Protein AF-A0AA39XHB7-F1 (afdb_monomer_lite)

Foldseek 3Di:
DDDDDDDDDPDPVLVVQLVVCCVVCVVLCVLPVLVSLVSNLVSLVVVLVVVVVVLVVLLLLLCLLVVVDDPVSRDDDDPVSSVQCVDPVSVLVSLVVSLVVLVVNLVSLVVSLVSLVVSLVVLVVVQVVCVVVVHDGRDPVSSVVSNVSSVVVNVVSVVVNVVSVVSNVVSVVVSVVD

Radius of gyration: 21.51 Å; chains: 1; bounding box: 53×25×60 Å

Organism: NCBI:txid314043

Sequence (178 aa):
MSSMFFVSARDKTTAEFLHRRIISGSGLLKQSPLYLLAFVLDERLDRYWAWLDGLRRQISEIETVTGMVPDGWRMHVRPEDIRRLKKPVARLKQLHGSQIQLSHLVIVLKFLLRLGTFCVEATTAVEELRGGLGLPKTKKSHEKMLFEHTEFFISRLESAQDKAQEVIERHQIQVNVV

Structure (mmCIF, N/CA/C/O backbone):
data_AF-A0AA39XHB7-F1
#
_entry.id   AF-A0AA39XHB7-F1
#
loop_
_atom_site.group_PDB
_atom_site.id
_atom_site.type_symbol
_atom_site.label_atom_id
_atom_site.label_alt_id
_atom_site.label_comp_id
_atom_site.label_asym_id
_atom_site.label_entity_id
_atom_site.label_seq_id
_atom_site.pdbx_PDB_ins_code
_atom_site.Cartn_x
_atom_site.Cartn_y
_atom_site.Cartn_z
_atom_site.occupancy
_atom_site.B_iso_or_equiv
_atom_site.auth_seq_id
_atom_site.auth_comp_id
_atom_site.auth_asym_id
_atom_site.auth_atom_id
_atom_site.pdbx_PDB_model_num
ATOM 1 N N . MET A 1 1 ? -28.550 -6.457 19.414 1.00 48.81 1 MET A N 1
ATOM 2 C CA . MET A 1 1 ? -28.653 -5.269 18.540 1.00 48.81 1 MET A CA 1
ATOM 3 C C . MET A 1 1 ? -28.175 -5.648 17.151 1.00 48.81 1 MET A C 1
ATOM 5 O O . MET A 1 1 ? -27.087 -6.202 17.038 1.00 48.81 1 MET A O 1
ATOM 9 N N . SER A 1 2 ? -28.991 -5.411 16.125 1.00 53.25 2 SER A N 1
ATOM 10 C CA . SER A 1 2 ? -28.585 -5.577 14.726 1.00 53.25 2 SER A CA 1
ATOM 11 C C . SER A 1 2 ? -27.989 -4.260 14.241 1.00 53.25 2 SER A C 1
ATOM 13 O O . SER A 1 2 ? -28.697 -3.261 14.175 1.00 53.25 2 SER A O 1
ATOM 15 N N . SER A 1 3 ? -26.690 -4.247 13.952 1.00 60.75 3 SER A N 1
ATOM 16 C CA . SER A 1 3 ? -26.011 -3.085 13.373 1.00 60.75 3 SER A CA 1
ATOM 17 C C . SER A 1 3 ? -26.184 -3.108 11.855 1.00 60.75 3 SER A C 1
ATOM 19 O O . SER A 1 3 ? -25.886 -4.119 11.220 1.00 60.75 3 SER A O 1
ATOM 21 N N . MET A 1 4 ? -26.670 -2.009 11.280 1.00 66.69 4 MET A N 1
ATOM 22 C CA . MET A 1 4 ? -26.797 -1.827 9.834 1.00 66.69 4 MET A CA 1
ATOM 23 C C . MET A 1 4 ? -25.651 -0.936 9.348 1.00 66.69 4 MET A C 1
ATOM 25 O O . MET A 1 4 ? -25.469 0.166 9.861 1.00 66.69 4 MET A O 1
ATOM 29 N N . PHE A 1 5 ? -24.874 -1.420 8.378 1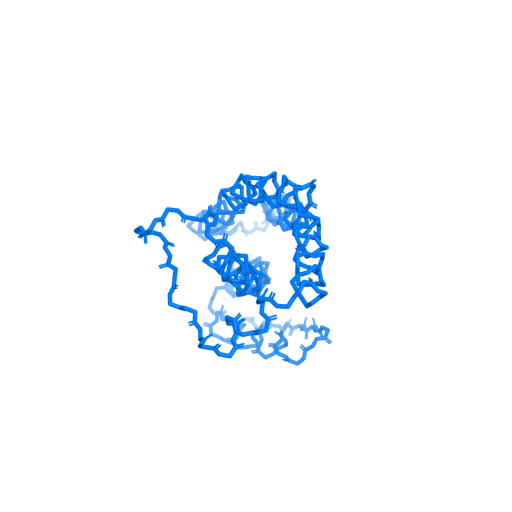.00 68.62 5 PHE A N 1
ATOM 30 C CA . PHE A 1 5 ? -23.760 -0.685 7.782 1.00 68.62 5 PHE A CA 1
ATOM 31 C C . PHE A 1 5 ? -24.083 -0.375 6.322 1.00 68.62 5 PHE A C 1
ATOM 33 O O . PHE A 1 5 ? -24.388 -1.285 5.551 1.00 68.62 5 PHE A O 1
ATOM 40 N N . PHE A 1 6 ? -23.983 0.896 5.939 1.00 75.12 6 PHE A N 1
ATOM 41 C CA . PHE A 1 6 ? -24.057 1.321 4.544 1.00 75.12 6 PHE A CA 1
ATOM 42 C C . PHE A 1 6 ? -22.644 1.578 4.042 1.00 75.12 6 PHE A C 1
ATOM 44 O O . PHE A 1 6 ? -21.932 2.416 4.592 1.00 75.12 6 PHE A O 1
ATOM 51 N N . VAL A 1 7 ? -22.234 0.852 3.004 1.00 77.06 7 VAL A N 1
ATOM 52 C CA . VAL A 1 7 ? -20.918 1.019 2.386 1.00 77.06 7 VAL A CA 1
ATOM 53 C C . VAL A 1 7 ? -21.097 1.349 0.920 1.00 77.06 7 VAL A C 1
ATOM 55 O O . VAL A 1 7 ? -21.788 0.645 0.190 1.00 77.06 7 VAL A O 1
ATOM 58 N N . SER A 1 8 ? -20.456 2.437 0.508 1.00 80.38 8 SER A N 1
ATOM 59 C CA . SER A 1 8 ? -20.376 2.868 -0.879 1.00 80.38 8 SER A CA 1
ATOM 60 C C . SER A 1 8 ? -18.921 2.846 -1.323 1.00 80.38 8 SER A C 1
ATOM 62 O O . SER A 1 8 ? -18.014 3.161 -0.550 1.00 80.38 8 SER A O 1
ATOM 64 N N . ALA A 1 9 ? -18.701 2.464 -2.574 1.00 84.44 9 ALA A N 1
ATOM 65 C CA . ALA A 1 9 ? -17.388 2.427 -3.185 1.00 84.44 9 ALA A CA 1
ATOM 66 C C . ALA A 1 9 ? -17.463 2.942 -4.622 1.00 84.44 9 ALA A C 1
ATOM 68 O O . ALA A 1 9 ? -18.480 2.807 -5.298 1.00 84.44 9 ALA A O 1
ATOM 69 N N . ARG A 1 10 ? -16.352 3.517 -5.092 1.00 85.75 10 ARG A N 1
ATOM 70 C CA . ARG A 1 10 ? -16.247 4.092 -6.439 1.00 85.75 10 ARG A CA 1
ATOM 71 C C . ARG A 1 10 ? -16.322 3.037 -7.546 1.00 85.75 10 ARG A C 1
ATOM 73 O O . ARG A 1 10 ? -16.762 3.349 -8.646 1.00 85.75 10 ARG A O 1
ATOM 80 N N . ASP A 1 11 ? -15.872 1.817 -7.269 1.00 90.25 11 ASP A N 1
ATOM 81 C CA . ASP A 1 11 ? -15.866 0.716 -8.227 1.00 90.25 11 ASP A CA 1
ATOM 82 C C . ASP A 1 11 ? -16.398 -0.583 -7.616 1.00 90.25 11 ASP A C 1
ATOM 84 O O . ASP A 1 11 ? -16.335 -0.808 -6.403 1.00 90.25 11 ASP A O 1
ATOM 88 N N . LYS A 1 12 ? -16.920 -1.444 -8.495 1.00 89.62 12 LYS A N 1
ATOM 89 C CA . LYS A 1 12 ? -17.553 -2.717 -8.137 1.00 89.62 12 LYS A CA 1
ATOM 90 C C . LYS A 1 12 ? -16.596 -3.657 -7.401 1.00 89.62 12 LYS A C 1
ATOM 92 O O . LYS A 1 12 ? -17.005 -4.284 -6.432 1.00 89.62 12 LYS A O 1
ATOM 97 N N . THR A 1 13 ? -15.326 -3.715 -7.802 1.00 89.75 13 THR A N 1
ATOM 98 C CA . THR A 1 13 ? -14.325 -4.583 -7.162 1.00 89.75 13 THR A CA 1
ATOM 99 C C . THR A 1 13 ? -14.103 -4.199 -5.700 1.00 89.75 13 THR A C 1
ATOM 101 O O . THR A 1 13 ? -14.116 -5.067 -4.829 1.00 89.75 13 THR A O 1
ATOM 104 N N . THR A 1 14 ? -13.962 -2.900 -5.419 1.00 88.88 14 THR A N 1
ATOM 105 C CA . THR A 1 14 ? -13.840 -2.382 -4.046 1.00 88.88 14 THR A CA 1
ATOM 106 C C . THR A 1 14 ? -15.109 -2.694 -3.245 1.00 88.88 14 THR A C 1
ATOM 108 O O . THR A 1 14 ? -15.027 -3.175 -2.115 1.00 88.88 14 THR A O 1
ATOM 111 N N . ALA A 1 15 ? -16.292 -2.472 -3.835 1.00 89.50 15 ALA A N 1
ATOM 112 C CA . ALA A 1 15 ? -17.569 -2.762 -3.180 1.00 89.50 15 ALA A CA 1
ATOM 113 C C . ALA A 1 15 ? -17.679 -4.246 -2.787 1.00 89.50 15 ALA A C 1
ATOM 115 O O . ALA A 1 15 ? -18.027 -4.567 -1.654 1.00 89.50 15 ALA A O 1
ATOM 116 N N . GLU A 1 16 ? -17.330 -5.155 -3.699 1.00 90.94 16 GLU A N 1
ATOM 117 C CA . GLU A 1 16 ? -17.357 -6.603 -3.473 1.00 90.94 16 GLU A CA 1
ATOM 118 C C . GLU A 1 16 ? -16.318 -7.064 -2.445 1.00 90.94 16 GLU A C 1
ATOM 120 O O . GLU A 1 16 ? -16.586 -7.983 -1.665 1.00 90.94 16 GLU A O 1
ATOM 125 N N . PHE A 1 17 ? -15.130 -6.454 -2.428 1.00 90.44 17 PHE A N 1
ATOM 126 C CA . PHE A 1 17 ? -14.120 -6.721 -1.405 1.00 90.44 17 PHE A CA 1
ATOM 127 C C . PHE A 1 17 ? -14.636 -6.331 -0.019 1.00 90.44 17 PHE A C 1
ATOM 129 O O . PHE A 1 17 ? -14.672 -7.171 0.883 1.00 90.44 17 PHE A O 1
ATOM 136 N N . LEU A 1 18 ? -15.096 -5.085 0.133 1.00 90.81 18 LEU A N 1
ATOM 137 C CA . LEU A 1 18 ? -15.584 -4.568 1.409 1.00 90.81 18 LEU A CA 1
ATOM 138 C C . LEU A 1 18 ? -16.817 -5.336 1.880 1.00 90.81 18 LEU A C 1
ATOM 140 O O . LEU A 1 18 ? -16.881 -5.720 3.042 1.00 90.81 18 LEU A O 1
ATOM 144 N N . HIS A 1 19 ? -17.752 -5.649 0.981 1.00 90.56 19 HIS A N 1
ATOM 145 C CA . HIS A 1 19 ? -18.932 -6.446 1.306 1.00 90.56 19 HIS A CA 1
ATOM 146 C C . HIS A 1 19 ? -18.555 -7.829 1.857 1.00 90.56 19 HIS A C 1
ATOM 148 O O . HIS A 1 19 ? -19.028 -8.226 2.924 1.00 90.56 19 HIS A O 1
ATOM 154 N N . ARG A 1 20 ? -17.639 -8.547 1.189 1.00 91.56 20 ARG A N 1
ATOM 155 C CA . ARG A 1 20 ? -17.135 -9.840 1.683 1.00 91.56 20 ARG A CA 1
ATOM 156 C C . ARG A 1 20 ? -16.433 -9.697 3.031 1.00 91.56 20 ARG A C 1
ATOM 158 O O . ARG A 1 20 ? -16.681 -10.499 3.934 1.00 91.56 20 ARG A O 1
ATOM 165 N N . ARG A 1 21 ? -15.598 -8.666 3.201 1.00 90.44 21 ARG A N 1
ATOM 166 C CA . ARG A 1 21 ? -14.907 -8.408 4.470 1.00 90.44 21 ARG A CA 1
ATOM 167 C C . ARG A 1 21 ? -15.864 -8.092 5.608 1.00 90.44 21 ARG A C 1
ATOM 169 O O . ARG A 1 21 ? -15.716 -8.682 6.668 1.00 90.44 21 ARG A O 1
ATOM 176 N N . ILE A 1 22 ? -16.896 -7.292 5.374 1.00 90.44 22 ILE A N 1
ATOM 177 C CA . ILE A 1 22 ? -17.919 -6.954 6.372 1.00 90.44 22 ILE A CA 1
ATOM 178 C C . ILE A 1 22 ? -18.719 -8.185 6.798 1.00 90.44 22 ILE A C 1
ATOM 180 O O . ILE A 1 22 ? -18.930 -8.387 7.992 1.00 90.44 22 ILE A O 1
ATOM 184 N N . ILE A 1 23 ? -19.120 -9.039 5.850 1.00 89.81 23 ILE A N 1
ATOM 185 C CA . ILE A 1 23 ? -19.825 -10.289 6.167 1.00 89.81 23 ILE A CA 1
ATOM 186 C C . ILE A 1 23 ? -18.927 -11.201 7.010 1.00 89.81 23 ILE A C 1
ATOM 188 O O . ILE A 1 23 ? -19.315 -11.618 8.105 1.00 89.81 23 ILE A O 1
ATOM 192 N N . SER A 1 24 ? -17.709 -11.470 6.528 1.00 91.00 24 SER A N 1
ATOM 193 C CA . SER A 1 24 ? -16.761 -12.369 7.204 1.00 91.00 24 SER A CA 1
ATOM 194 C C . SER A 1 24 ? -16.281 -11.830 8.560 1.00 91.00 24 SER A C 1
ATOM 196 O O . SER A 1 24 ? -16.062 -12.596 9.492 1.00 91.00 24 SER A O 1
ATOM 198 N N . GLY A 1 25 ? -16.170 -10.508 8.690 1.00 88.94 25 GLY A N 1
ATOM 199 C CA . GLY A 1 25 ? -15.721 -9.788 9.878 1.00 88.94 25 GLY A CA 1
ATOM 200 C C . GLY A 1 25 ? -16.855 -9.275 10.762 1.00 88.94 25 GLY A C 1
ATOM 201 O O . GLY A 1 25 ? -16.614 -8.461 11.651 1.00 88.94 25 GLY A O 1
ATOM 202 N N . SER A 1 26 ? -18.091 -9.735 10.552 1.00 88.75 26 SER A N 1
ATOM 203 C CA . SER A 1 26 ? -19.264 -9.255 11.296 1.00 88.75 26 SER A CA 1
ATOM 204 C C . SER A 1 26 ? -19.133 -9.428 12.814 1.00 88.75 26 SER A C 1
ATOM 206 O O . SER A 1 26 ? -19.654 -8.614 13.575 1.00 88.75 26 SER A O 1
ATOM 208 N N . GLY A 1 27 ? -18.396 -10.448 13.269 1.00 87.62 27 GLY A N 1
ATOM 209 C CA . GLY A 1 27 ? -18.053 -10.638 14.680 1.00 87.62 27 GLY A CA 1
ATOM 210 C C . GLY A 1 27 ? -17.199 -9.500 15.250 1.00 87.62 27 GLY A C 1
ATOM 211 O O . GLY A 1 27 ? -17.493 -9.012 16.338 1.00 87.62 27 GLY A O 1
ATOM 212 N N . LEU A 1 28 ? -16.207 -9.027 14.491 1.00 87.06 28 LEU A N 1
ATOM 213 C CA . LEU A 1 28 ? -15.341 -7.909 14.877 1.00 87.06 28 LEU A CA 1
ATOM 214 C C . LEU A 1 28 ? -16.119 -6.588 14.871 1.00 87.06 28 LEU A C 1
ATOM 216 O O . LEU A 1 28 ? -16.056 -5.825 15.828 1.00 87.06 28 LEU A O 1
ATOM 220 N N . LEU A 1 29 ? -16.949 -6.361 13.849 1.00 87.12 29 LEU A N 1
ATOM 221 C CA . LEU A 1 29 ? -17.788 -5.158 13.753 1.00 87.12 29 LEU A CA 1
ATOM 222 C C . LEU A 1 29 ? -18.824 -5.045 14.880 1.00 87.12 29 LEU A C 1
ATOM 224 O O . LEU A 1 29 ? -19.182 -3.941 15.285 1.00 87.12 29 LEU A O 1
ATOM 228 N N . LYS A 1 30 ? -19.304 -6.180 15.405 1.00 84.31 30 LYS A N 1
ATOM 229 C CA . LYS 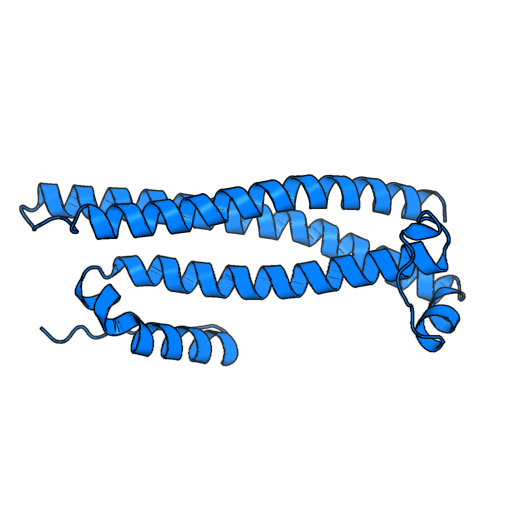A 1 30 ? -20.166 -6.210 16.598 1.00 84.31 30 LYS A CA 1
ATOM 230 C C . LYS A 1 30 ? -19.420 -5.812 17.872 1.00 84.31 30 LYS A C 1
ATOM 232 O O . LYS A 1 30 ? -20.056 -5.318 18.797 1.00 84.31 30 LYS A O 1
ATOM 237 N N . GLN A 1 31 ? -18.111 -6.050 17.933 1.00 83.12 31 GLN A N 1
ATOM 238 C CA . GLN A 1 31 ? -17.274 -5.671 19.072 1.00 83.12 31 GLN A CA 1
ATOM 239 C C . GLN A 1 31 ? -16.866 -4.201 18.995 1.00 83.12 31 GLN A C 1
ATOM 241 O O . GLN A 1 31 ? -16.915 -3.508 20.006 1.00 83.12 31 GLN A O 1
ATOM 246 N N . SER A 1 32 ? -16.495 -3.723 17.804 1.00 82.38 32 SER A N 1
ATOM 247 C CA . SER A 1 32 ? -16.231 -2.310 17.554 1.00 82.38 32 SER A CA 1
ATOM 248 C C . SER A 1 32 ? -16.478 -1.947 16.084 1.00 82.38 32 SER A C 1
ATOM 250 O O . SER A 1 32 ? -15.946 -2.609 15.190 1.00 82.38 32 SER A O 1
ATOM 252 N N . PRO A 1 33 ? -17.224 -0.865 15.789 1.00 83.25 33 PRO A N 1
ATOM 253 C CA . PRO A 1 33 ? -17.398 -0.392 14.416 1.00 83.25 33 PRO A CA 1
ATOM 254 C C . PRO A 1 33 ? -16.086 0.118 13.792 1.00 83.25 33 PRO A C 1
ATOM 256 O O . PRO A 1 33 ? -16.001 0.230 12.571 1.00 83.25 33 PRO A O 1
ATOM 259 N N . LEU A 1 34 ? -15.051 0.380 14.601 1.00 85.62 34 LEU A N 1
ATOM 260 C CA . LEU A 1 34 ? -13.743 0.864 14.144 1.00 85.62 34 LEU A CA 1
ATOM 261 C C . LEU A 1 34 ? -12.993 -0.159 13.282 1.00 85.62 34 LEU A C 1
ATOM 263 O O . LEU A 1 34 ? -12.173 0.229 12.454 1.00 85.62 34 LEU A O 1
ATOM 267 N N . TYR A 1 35 ? -13.345 -1.447 13.365 1.00 87.19 35 TYR A N 1
ATOM 268 C CA . TYR A 1 35 ? -12.841 -2.468 12.440 1.00 87.19 35 TYR A CA 1
ATOM 269 C C . TYR A 1 35 ? -13.177 -2.182 10.970 1.00 87.19 35 TYR A C 1
ATOM 271 O O . TYR A 1 35 ? -12.485 -2.679 10.084 1.00 87.19 35 TYR A O 1
ATOM 279 N N . LEU A 1 36 ? -14.174 -1.336 10.685 1.00 88.38 36 LEU A N 1
ATOM 280 C CA . LEU A 1 36 ? -14.435 -0.885 9.321 1.00 88.38 36 LEU A CA 1
ATOM 281 C C . LEU A 1 36 ? -13.260 -0.077 8.747 1.00 88.38 36 LEU A C 1
ATOM 283 O O . LEU A 1 36 ? -12.955 -0.223 7.565 1.00 88.38 36 LEU A O 1
ATOM 287 N N . LEU A 1 37 ? -12.577 0.730 9.570 1.00 87.69 37 LEU A N 1
ATOM 288 C CA . LEU A 1 37 ? -11.391 1.481 9.146 1.00 87.69 37 LEU A CA 1
ATOM 289 C C . LEU A 1 37 ? -10.257 0.529 8.757 1.00 87.69 37 LEU A C 1
ATOM 291 O O . LEU A 1 37 ? -9.651 0.707 7.704 1.00 87.69 37 LEU A O 1
ATOM 295 N N . ALA A 1 38 ? -10.042 -0.526 9.549 1.00 87.56 38 ALA A N 1
ATOM 296 C CA . ALA A 1 38 ? -9.063 -1.562 9.235 1.00 87.56 38 ALA A CA 1
ATOM 297 C C . ALA A 1 38 ? -9.389 -2.272 7.910 1.00 87.56 38 ALA A C 1
ATOM 299 O O . ALA A 1 38 ? -8.509 -2.437 7.073 1.00 87.56 38 ALA A O 1
ATOM 300 N N . PHE A 1 39 ? -10.658 -2.613 7.656 1.00 90.44 39 PHE A N 1
ATOM 301 C CA . PHE A 1 39 ? -11.052 -3.255 6.394 1.00 90.44 39 PHE A CA 1
ATOM 302 C C . PHE A 1 39 ? -10.856 -2.350 5.172 1.00 90.44 39 PHE A C 1
ATOM 304 O O . PHE A 1 39 ? -10.504 -2.834 4.096 1.00 90.44 39 PHE A O 1
ATOM 311 N N . VAL A 1 40 ? -11.094 -1.044 5.322 1.00 88.88 40 VAL A N 1
ATOM 312 C CA . VAL A 1 40 ? -10.824 -0.061 4.263 1.00 88.88 40 VAL A CA 1
ATOM 313 C C . VAL A 1 40 ? -9.323 0.073 4.024 1.00 88.88 40 VAL A C 1
ATOM 315 O O . VAL A 1 40 ? -8.897 0.140 2.872 1.00 88.88 40 VAL A O 1
ATOM 318 N N . LEU A 1 41 ? -8.523 0.085 5.089 1.00 87.38 41 LEU A N 1
ATOM 319 C CA . LEU A 1 41 ? -7.071 0.157 4.989 1.00 87.38 41 LEU A CA 1
ATOM 320 C C . LEU A 1 41 ? -6.500 -1.081 4.278 1.00 87.38 41 LEU A C 1
ATOM 322 O O . LEU A 1 41 ? -5.723 -0.921 3.339 1.00 87.38 41 LEU A O 1
ATOM 326 N N . ASP A 1 42 ? -6.965 -2.283 4.632 1.00 88.44 42 ASP A N 1
ATOM 327 C CA . ASP A 1 42 ? -6.594 -3.546 3.974 1.00 88.44 42 ASP A CA 1
ATOM 328 C C . ASP A 1 42 ? -6.848 -3.500 2.462 1.00 88.44 42 ASP A C 1
ATOM 330 O O . ASP A 1 42 ? -5.962 -3.803 1.665 1.00 88.44 42 ASP A O 1
ATOM 334 N N . GLU A 1 43 ? -8.050 -3.075 2.055 1.00 89.62 43 GLU A N 1
ATOM 335 C CA . GLU A 1 43 ? -8.433 -2.985 0.639 1.00 89.62 43 GLU A CA 1
ATOM 336 C C . GLU A 1 43 ? -7.481 -2.081 -0.147 1.00 89.62 43 GLU A C 1
ATOM 338 O O . GLU A 1 43 ? -7.008 -2.430 -1.234 1.00 89.62 43 GLU A O 1
ATOM 343 N N . ARG A 1 44 ? -7.186 -0.909 0.423 1.00 86.38 44 ARG A N 1
ATOM 344 C CA . ARG A 1 44 ? -6.329 0.093 -0.209 1.00 86.38 44 ARG A CA 1
ATOM 345 C C . ARG A 1 44 ? -4.893 -0.390 -0.316 1.00 86.38 44 ARG A C 1
ATOM 347 O O . ARG A 1 44 ? -4.251 -0.145 -1.338 1.00 86.38 44 ARG A O 1
ATOM 354 N N . LEU A 1 45 ? -4.409 -1.094 0.701 1.00 84.56 45 LEU A N 1
ATOM 355 C CA . LEU A 1 45 ? -3.065 -1.654 0.723 1.00 84.56 45 LEU A CA 1
ATOM 356 C C . LEU A 1 45 ? -2.898 -2.784 -0.286 1.00 84.56 45 LEU A C 1
ATOM 358 O O . LEU A 1 45 ? -1.927 -2.763 -1.034 1.00 84.56 45 LEU A O 1
ATOM 362 N N . ASP A 1 46 ? -3.832 -3.729 -0.362 1.00 85.69 46 ASP A N 1
ATOM 363 C CA . ASP A 1 46 ? -3.744 -4.848 -1.309 1.00 85.69 46 ASP A CA 1
ATOM 364 C C . ASP A 1 46 ? -3.665 -4.349 -2.757 1.00 85.69 46 ASP A C 1
ATOM 366 O O . ASP A 1 46 ? -2.812 -4.782 -3.539 1.00 85.69 46 ASP A O 1
ATOM 370 N N . ARG A 1 47 ? -4.504 -3.366 -3.109 1.00 84.94 47 ARG A N 1
ATOM 371 C CA . ARG A 1 47 ? -4.446 -2.713 -4.424 1.00 84.94 47 ARG A CA 1
ATOM 372 C C . ARG A 1 47 ? -3.120 -2.012 -4.669 1.00 84.94 47 ARG A C 1
ATOM 374 O O . ARG A 1 47 ? -2.569 -2.096 -5.768 1.00 84.94 47 ARG A O 1
ATOM 381 N N . TYR A 1 48 ? -2.632 -1.305 -3.658 1.00 85.94 48 TYR A N 1
ATOM 382 C CA . TYR A 1 48 ? -1.364 -0.603 -3.728 1.00 85.94 48 TYR A CA 1
ATOM 383 C C . TYR A 1 48 ? -0.193 -1.568 -3.956 1.00 85.94 48 TYR A C 1
ATOM 385 O O . TYR A 1 48 ? 0.613 -1.333 -4.855 1.00 85.94 48 TYR A O 1
ATOM 393 N N . TRP A 1 49 ? -0.122 -2.674 -3.212 1.00 85.62 49 TRP A N 1
ATOM 394 C CA . TRP A 1 49 ? 0.934 -3.676 -3.364 1.00 85.62 49 TRP A CA 1
ATOM 395 C C . TRP A 1 49 ? 0.913 -4.319 -4.745 1.00 85.62 49 TRP A C 1
ATOM 397 O O . TRP A 1 49 ? 1.955 -4.394 -5.390 1.00 85.62 49 TRP A O 1
ATOM 407 N N . ALA A 1 50 ? -0.269 -4.689 -5.244 1.00 87.25 50 ALA A N 1
ATOM 408 C CA . ALA A 1 50 ? -0.405 -5.245 -6.588 1.00 87.25 50 ALA A CA 1
ATOM 409 C C . ALA A 1 50 ? 0.091 -4.272 -7.673 1.00 87.25 50 ALA A C 1
ATOM 411 O O . ALA A 1 50 ? 0.766 -4.675 -8.623 1.00 87.25 50 ALA A O 1
ATOM 412 N N . TRP A 1 51 ? -0.216 -2.979 -7.528 1.00 86.62 51 TRP A N 1
ATOM 413 C CA . TRP A 1 51 ? 0.283 -1.950 -8.436 1.00 86.62 51 TRP A CA 1
ATOM 414 C C . TRP A 1 51 ? 1.805 -1.769 -8.330 1.00 86.62 51 TRP A C 1
ATOM 416 O O . TRP A 1 51 ? 2.488 -1.736 -9.357 1.00 86.62 51 TRP A O 1
ATOM 426 N N . LEU A 1 52 ? 2.344 -1.701 -7.109 1.00 84.75 52 LEU A N 1
ATOM 427 C CA . LEU A 1 52 ? 3.777 -1.540 -6.862 1.00 84.75 52 LEU A CA 1
ATOM 428 C C . LEU A 1 52 ? 4.593 -2.714 -7.412 1.00 84.75 52 LEU A C 1
ATOM 430 O O . LEU A 1 52 ? 5.634 -2.495 -8.028 1.00 84.75 52 LEU A O 1
ATOM 434 N N . ASP A 1 53 ? 4.126 -3.947 -7.225 1.00 85.88 53 ASP A N 1
ATOM 435 C CA . ASP A 1 53 ? 4.787 -5.138 -7.763 1.00 85.88 53 ASP A CA 1
ATOM 436 C C . ASP A 1 53 ? 4.796 -5.127 -9.297 1.00 85.88 53 ASP A C 1
ATOM 438 O O . ASP A 1 53 ? 5.803 -5.476 -9.920 1.00 85.88 53 ASP A O 1
ATOM 442 N N . GLY A 1 54 ? 3.715 -4.640 -9.915 1.00 87.31 54 GLY A N 1
ATOM 443 C CA . GLY A 1 54 ? 3.658 -4.399 -11.356 1.00 87.31 54 GLY A CA 1
ATOM 444 C C . GLY A 1 54 ? 4.708 -3.389 -11.829 1.00 87.31 54 GLY A C 1
ATOM 445 O O . GLY A 1 54 ? 5.423 -3.655 -12.797 1.00 87.31 54 GLY A O 1
ATOM 446 N N . LEU A 1 55 ? 4.843 -2.258 -11.132 1.00 86.00 55 LEU A N 1
ATOM 447 C CA . LEU A 1 55 ? 5.832 -1.226 -11.456 1.00 86.00 55 LEU A CA 1
ATOM 448 C C . LEU A 1 55 ? 7.271 -1.725 -11.261 1.00 86.00 55 LEU A C 1
ATOM 450 O O . LEU A 1 55 ? 8.108 -1.550 -12.146 1.00 86.00 55 LEU A O 1
ATOM 454 N N . ARG A 1 56 ? 7.552 -2.406 -10.143 1.00 84.00 56 ARG A N 1
ATOM 455 C CA . ARG A 1 56 ? 8.862 -3.022 -9.870 1.00 84.00 56 ARG A CA 1
ATOM 456 C C . ARG A 1 56 ? 9.263 -3.983 -10.975 1.00 84.00 56 ARG A C 1
ATOM 458 O O . ARG A 1 56 ? 10.366 -3.881 -11.499 1.00 84.00 56 ARG A O 1
ATOM 465 N N . ARG A 1 57 ? 8.344 -4.863 -11.379 1.00 87.00 57 ARG A N 1
ATOM 466 C CA . ARG A 1 57 ? 8.574 -5.795 -12.481 1.00 87.00 57 ARG A CA 1
ATOM 467 C C . ARG A 1 57 ? 8.910 -5.066 -13.780 1.00 87.00 57 ARG A C 1
ATOM 469 O O . ARG A 1 57 ? 9.868 -5.444 -14.442 1.00 87.00 57 ARG A O 1
ATOM 476 N N . GLN A 1 58 ? 8.160 -4.022 -14.136 1.00 86.56 58 GLN A N 1
ATOM 477 C CA . GLN A 1 58 ? 8.430 -3.248 -15.352 1.00 86.56 58 GLN A CA 1
ATOM 478 C C . GLN A 1 58 ? 9.824 -2.613 -15.341 1.00 86.56 58 GLN A C 1
ATOM 480 O O . GLN A 1 58 ? 10.505 -2.634 -16.365 1.00 86.56 58 GLN A O 1
ATOM 485 N N . ILE A 1 59 ? 10.255 -2.074 -14.200 1.00 86.12 59 ILE A N 1
ATOM 486 C CA . ILE A 1 59 ? 11.590 -1.487 -14.044 1.00 86.12 59 ILE A CA 1
ATOM 487 C C . ILE A 1 59 ? 12.656 -2.577 -14.169 1.00 86.12 59 ILE A C 1
ATOM 489 O O . ILE A 1 59 ? 13.550 -2.456 -15.001 1.00 86.12 59 ILE A O 1
ATOM 493 N N . SER A 1 60 ? 12.516 -3.692 -13.448 1.00 86.62 60 SER A N 1
ATOM 494 C CA . SER A 1 60 ? 13.454 -4.819 -13.531 1.00 86.62 60 SER A CA 1
ATOM 495 C C . SER A 1 60 ? 13.560 -5.414 -14.942 1.00 86.62 60 SER A C 1
ATOM 497 O O . SER A 1 60 ? 14.649 -5.817 -15.358 1.00 86.62 60 SER A O 1
ATOM 499 N N . GLU A 1 61 ? 12.464 -5.444 -15.710 1.00 88.62 61 GLU A N 1
ATOM 500 C CA . GLU A 1 61 ? 12.470 -5.858 -17.119 1.00 88.62 61 GLU A CA 1
ATOM 501 C C . GLU A 1 61 ? 13.312 -4.904 -17.976 1.00 88.62 61 GLU A C 1
ATOM 503 O O . GLU A 1 61 ? 14.140 -5.362 -18.767 1.00 88.62 61 GLU A O 1
ATOM 508 N N . ILE A 1 62 ? 13.142 -3.587 -17.806 1.00 85.56 62 ILE A N 1
ATOM 509 C CA . ILE A 1 62 ? 13.939 -2.581 -18.522 1.00 85.56 62 ILE A CA 1
ATOM 510 C C . ILE A 1 62 ? 15.417 -2.747 -18.179 1.00 85.56 62 ILE A C 1
ATOM 512 O O . ILE A 1 62 ? 16.230 -2.888 -19.091 1.00 85.56 62 ILE A O 1
ATOM 516 N N . GLU A 1 63 ? 15.750 -2.796 -16.890 1.00 85.62 63 GLU A N 1
ATOM 517 C CA . GLU A 1 63 ? 17.132 -2.893 -16.415 1.00 85.62 63 GLU A CA 1
ATOM 518 C C . GLU A 1 63 ? 17.817 -4.180 -16.876 1.00 85.62 63 GLU A C 1
ATOM 520 O O . GLU A 1 63 ? 19.002 -4.179 -17.215 1.00 85.62 63 GLU A O 1
ATOM 525 N N . THR A 1 64 ? 17.066 -5.282 -16.937 1.00 88.44 64 THR A N 1
ATOM 526 C CA . THR A 1 64 ? 17.570 -6.555 -17.456 1.00 88.44 64 THR A CA 1
ATOM 527 C C . THR A 1 64 ? 17.898 -6.455 -18.942 1.00 88.44 64 THR A C 1
ATOM 529 O O . THR A 1 64 ? 18.951 -6.924 -19.370 1.00 88.44 64 THR A O 1
ATOM 532 N N . VAL A 1 65 ? 17.030 -5.831 -19.745 1.00 86.62 65 VAL A N 1
ATOM 533 C CA . VAL A 1 65 ? 17.252 -5.710 -21.196 1.00 86.62 65 VAL A CA 1
ATOM 534 C C . VAL A 1 65 ? 18.385 -4.741 -21.528 1.00 86.62 65 VAL A C 1
ATOM 536 O O . VAL A 1 65 ? 19.093 -4.946 -22.514 1.00 86.62 65 VAL A O 1
ATOM 539 N N . THR A 1 66 ? 18.570 -3.693 -20.730 1.00 80.94 66 THR A N 1
ATOM 540 C CA . THR A 1 66 ? 19.646 -2.710 -20.916 1.00 80.94 66 THR A CA 1
ATOM 541 C C . THR A 1 66 ? 20.975 -3.135 -20.296 1.00 80.94 66 THR A C 1
ATOM 543 O O . THR A 1 66 ? 21.973 -2.456 -20.515 1.00 80.94 66 THR A O 1
ATOM 546 N N . GLY A 1 67 ? 21.009 -4.242 -19.547 1.00 83.56 67 GLY A N 1
ATOM 547 C CA . GLY A 1 67 ? 22.216 -4.721 -18.872 1.00 83.56 67 GLY A CA 1
ATOM 548 C C . GLY A 1 67 ? 22.617 -3.883 -17.655 1.00 83.56 67 GLY A C 1
ATOM 549 O O . GLY A 1 67 ? 23.773 -3.919 -17.254 1.00 83.56 67 GLY A O 1
ATOM 550 N N . MET A 1 68 ? 21.675 -3.137 -17.073 1.00 79.56 68 MET A N 1
ATOM 551 C CA . MET A 1 68 ? 21.907 -2.253 -15.923 1.00 79.56 68 MET A CA 1
ATOM 552 C C . MET A 1 68 ? 21.771 -2.962 -14.568 1.00 79.56 68 MET A C 1
ATOM 554 O O . MET A 1 68 ? 22.029 -2.360 -13.529 1.00 79.56 68 MET A O 1
ATOM 558 N N . VAL A 1 69 ? 21.390 -4.242 -14.571 1.00 84.12 69 VAL A N 1
ATOM 559 C CA . VAL A 1 69 ? 21.447 -5.127 -13.398 1.00 84.12 69 VAL A CA 1
ATOM 560 C C . VAL A 1 69 ? 22.607 -6.124 -13.515 1.00 84.12 69 VAL A C 1
ATOM 562 O O . VAL A 1 69 ? 22.878 -6.613 -14.621 1.00 84.12 69 VAL A O 1
ATOM 565 N N . PRO A 1 70 ? 23.257 -6.478 -12.387 1.00 83.38 70 PRO A N 1
ATOM 566 C CA . PRO A 1 70 ? 24.241 -7.557 -12.337 1.00 83.38 70 PRO A CA 1
ATOM 567 C C . PRO A 1 70 ? 23.689 -8.872 -12.902 1.00 83.38 70 PRO A C 1
ATOM 569 O O . PRO A 1 70 ? 22.498 -9.154 -12.772 1.00 83.38 70 PRO A O 1
ATOM 572 N N . ASP A 1 71 ? 24.556 -9.714 -13.473 1.00 81.75 71 ASP A N 1
ATOM 573 C CA . ASP A 1 71 ? 24.145 -10.951 -14.158 1.00 81.75 71 ASP A CA 1
ATOM 574 C C . ASP A 1 71 ? 23.294 -11.884 -13.278 1.00 81.75 71 ASP A C 1
ATOM 576 O O . ASP A 1 71 ? 22.313 -12.450 -13.757 1.00 81.75 71 ASP A O 1
ATOM 580 N N . GLY A 1 72 ? 23.603 -11.989 -11.980 1.00 84.81 72 GLY A N 1
ATOM 581 C CA . GLY A 1 72 ? 22.843 -12.816 -11.032 1.00 84.81 72 GLY A CA 1
ATOM 582 C C . GLY A 1 72 ? 21.474 -12.255 -10.624 1.00 84.81 72 GLY A C 1
ATOM 583 O O . GLY A 1 72 ? 20.722 -12.935 -9.936 1.00 84.81 72 GLY A O 1
ATOM 584 N N . TRP A 1 73 ? 21.162 -11.014 -11.005 1.00 82.69 73 TRP A N 1
ATOM 585 C CA . TRP A 1 73 ? 19.937 -10.295 -10.630 1.00 82.69 73 TRP A CA 1
ATOM 586 C C . TRP A 1 73 ? 19.012 -10.074 -11.833 1.00 82.69 73 TRP A C 1
ATOM 588 O O . TRP A 1 73 ? 17.952 -9.459 -11.713 1.00 82.69 73 TRP A O 1
ATOM 598 N N . ARG A 1 74 ? 19.402 -10.577 -13.010 1.00 86.62 74 ARG A N 1
ATOM 599 C CA . ARG A 1 74 ? 18.582 -10.521 -14.218 1.00 86.62 74 ARG A CA 1
ATOM 600 C C . ARG A 1 74 ? 17.356 -11.398 -14.060 1.00 86.62 74 ARG A C 1
ATOM 602 O O . ARG A 1 74 ? 17.451 -12.578 -13.728 1.00 86.62 74 ARG A O 1
ATOM 609 N N . MET A 1 75 ? 16.199 -10.831 -14.367 1.00 87.94 75 MET A N 1
ATOM 610 C CA . MET A 1 75 ? 14.967 -11.604 -14.397 1.00 87.94 75 MET A CA 1
ATOM 611 C C . MET A 1 75 ? 14.775 -12.289 -15.751 1.00 87.94 75 MET A C 1
ATOM 613 O O . MET A 1 75 ? 15.312 -11.868 -16.775 1.00 87.94 75 MET A O 1
ATOM 617 N N . HIS A 1 76 ? 13.958 -13.339 -15.784 1.00 89.12 76 HIS A N 1
ATOM 618 C CA . HIS A 1 76 ? 13.531 -13.904 -17.056 1.00 89.12 76 HIS A CA 1
ATOM 619 C C . HIS A 1 76 ? 12.583 -12.924 -17.762 1.00 89.12 76 HIS A C 1
ATOM 621 O O . HIS A 1 76 ? 11.461 -12.692 -17.307 1.00 89.12 76 HIS A O 1
ATOM 627 N N . VAL A 1 77 ? 13.034 -12.351 -18.879 1.00 88.81 77 VAL A N 1
ATOM 628 C CA . VAL A 1 77 ? 12.240 -11.445 -19.719 1.00 88.81 77 VAL A CA 1
ATOM 629 C C . VAL A 1 77 ? 11.784 -12.193 -20.965 1.00 88.81 77 VAL A C 1
ATOM 631 O O . VAL A 1 77 ? 12.571 -12.887 -21.613 1.00 88.81 77 VAL A O 1
ATOM 634 N N . ARG A 1 78 ? 10.508 -12.040 -21.332 1.00 89.94 78 ARG A N 1
ATOM 635 C CA . ARG A 1 78 ? 9.957 -12.702 -22.520 1.00 89.94 78 ARG A CA 1
ATOM 636 C C . ARG A 1 78 ? 10.679 -12.211 -23.785 1.00 89.94 78 ARG A C 1
ATOM 638 O O . ARG A 1 78 ? 10.929 -11.009 -23.908 1.00 89.94 78 ARG A O 1
ATOM 645 N N . PRO A 1 79 ? 10.945 -13.082 -24.777 1.00 89.88 79 PRO A N 1
ATOM 646 C CA . PRO A 1 79 ? 11.645 -12.691 -26.005 1.00 89.88 79 PRO A CA 1
ATOM 647 C C . PRO A 1 79 ? 11.004 -11.510 -26.752 1.00 89.88 79 PRO A C 1
ATOM 649 O O . PRO A 1 79 ? 11.705 -10.692 -27.348 1.00 89.88 79 PRO A O 1
ATOM 652 N N . GLU A 1 80 ? 9.676 -11.397 -26.707 1.00 88.38 80 GLU A N 1
ATOM 653 C CA . GLU A 1 80 ? 8.920 -10.290 -27.304 1.00 88.38 80 GLU A CA 1
ATOM 654 C C . GLU A 1 80 ? 9.216 -8.946 -26.632 1.00 88.38 80 GLU A C 1
ATOM 656 O O . GLU A 1 80 ? 9.442 -7.946 -27.319 1.00 88.38 80 GLU A O 1
ATOM 661 N N . ASP A 1 81 ? 9.284 -8.931 -25.299 1.00 85.56 81 ASP A N 1
ATOM 662 C CA . ASP A 1 81 ? 9.595 -7.735 -24.518 1.00 85.56 81 ASP A CA 1
ATOM 663 C C . ASP A 1 81 ? 11.046 -7.296 -24.761 1.00 85.56 81 ASP A C 1
ATOM 665 O O . ASP A 1 81 ? 11.291 -6.108 -24.964 1.00 85.56 81 ASP A O 1
ATOM 669 N N . ILE A 1 82 ? 11.989 -8.242 -24.888 1.00 86.88 82 ILE A N 1
ATOM 670 C CA . ILE A 1 82 ? 13.380 -7.956 -25.288 1.00 86.88 82 ILE A CA 1
ATOM 671 C C . ILE A 1 82 ? 13.414 -7.282 -26.666 1.00 86.88 82 ILE A C 1
ATOM 673 O O . ILE A 1 82 ? 14.051 -6.242 -26.844 1.00 86.88 82 ILE A O 1
ATOM 677 N N . ARG A 1 83 ? 12.718 -7.849 -27.663 1.00 88.25 83 ARG A N 1
ATOM 678 C CA . ARG A 1 83 ? 12.656 -7.280 -29.023 1.00 88.25 83 ARG A CA 1
ATOM 679 C C . ARG A 1 83 ? 12.038 -5.881 -29.024 1.00 88.25 83 ARG A C 1
ATOM 681 O O . ARG A 1 83 ? 12.521 -5.011 -29.750 1.00 88.25 83 ARG A O 1
ATOM 688 N N . ARG A 1 84 ? 10.992 -5.652 -28.221 1.00 87.19 84 ARG A N 1
ATOM 689 C CA . ARG A 1 84 ? 10.344 -4.340 -28.073 1.00 87.19 84 ARG A CA 1
ATOM 690 C C . ARG A 1 84 ? 11.298 -3.326 -27.448 1.00 87.19 84 ARG A C 1
ATOM 692 O O . ARG A 1 84 ? 11.504 -2.263 -28.026 1.00 87.19 84 ARG A O 1
ATOM 699 N N . LEU A 1 85 ? 11.901 -3.669 -26.313 1.00 84.31 85 LEU A N 1
ATOM 700 C CA . LEU A 1 85 ? 12.767 -2.789 -25.526 1.00 84.31 85 LEU A CA 1
ATOM 701 C C . LEU A 1 85 ? 14.114 -2.498 -26.199 1.00 84.31 85 LEU A C 1
ATOM 703 O O . LEU A 1 85 ? 14.720 -1.459 -25.940 1.00 84.31 85 LEU A O 1
ATOM 707 N N . LYS A 1 86 ? 14.563 -3.338 -27.139 1.00 83.69 86 LYS A N 1
ATOM 708 C CA . LYS A 1 86 ? 15.713 -3.009 -27.993 1.00 83.69 86 LYS A CA 1
ATOM 709 C C . LYS A 1 86 ? 15.464 -1.783 -28.880 1.00 83.69 86 LYS A C 1
ATOM 711 O O . LYS A 1 86 ? 16.421 -1.065 -29.158 1.00 83.69 86 LYS A O 1
ATOM 716 N N . LYS A 1 87 ? 14.215 -1.477 -29.264 1.00 88.00 87 LYS A N 1
ATOM 717 C CA . LYS A 1 87 ? 13.886 -0.292 -30.080 1.00 88.00 87 LYS A CA 1
ATOM 718 C C . LYS A 1 87 ? 13.990 0.998 -29.239 1.00 88.00 87 LYS A C 1
ATOM 720 O O . LYS A 1 87 ? 13.246 1.111 -28.263 1.00 88.00 87 LYS A O 1
ATOM 725 N N . PRO A 1 88 ? 14.812 1.997 -29.623 1.00 83.12 88 PRO A N 1
ATOM 726 C CA . PRO A 1 88 ? 15.054 3.197 -28.809 1.00 83.12 88 PRO A CA 1
ATOM 727 C C . PRO A 1 88 ? 13.782 3.956 -28.406 1.00 83.12 88 PRO A C 1
ATOM 729 O O . PRO A 1 88 ? 13.561 4.214 -27.229 1.00 83.12 88 PRO A O 1
ATOM 732 N N . VAL A 1 89 ? 12.880 4.224 -29.356 1.00 86.75 89 VAL A N 1
ATOM 733 C CA . VAL A 1 89 ? 11.628 4.962 -29.091 1.00 86.75 89 VAL A CA 1
ATOM 734 C C . VAL A 1 89 ? 10.700 4.204 -28.137 1.00 86.75 89 VAL A C 1
ATOM 736 O O . VAL A 1 89 ? 10.072 4.806 -27.270 1.00 86.75 89 VAL A O 1
ATOM 739 N N . ALA A 1 90 ? 10.600 2.879 -28.281 1.00 85.00 90 ALA A N 1
ATOM 740 C CA . ALA A 1 90 ? 9.767 2.065 -27.398 1.00 85.00 90 ALA A CA 1
ATOM 741 C C . ALA A 1 90 ? 10.345 2.022 -25.976 1.00 85.00 90 ALA A C 1
ATOM 743 O O . ALA A 1 90 ? 9.594 2.118 -25.008 1.00 85.00 90 ALA A O 1
ATOM 744 N N . ARG A 1 91 ? 11.675 1.942 -25.863 1.00 83.94 91 ARG A N 1
ATOM 745 C CA . ARG A 1 91 ? 12.401 1.992 -24.592 1.00 83.94 91 ARG A CA 1
ATOM 746 C C . ARG A 1 91 ? 12.206 3.325 -23.878 1.00 83.94 91 ARG A C 1
ATOM 748 O O . ARG A 1 91 ? 11.812 3.321 -22.720 1.00 83.94 91 ARG A O 1
ATOM 755 N N . LEU A 1 92 ? 12.4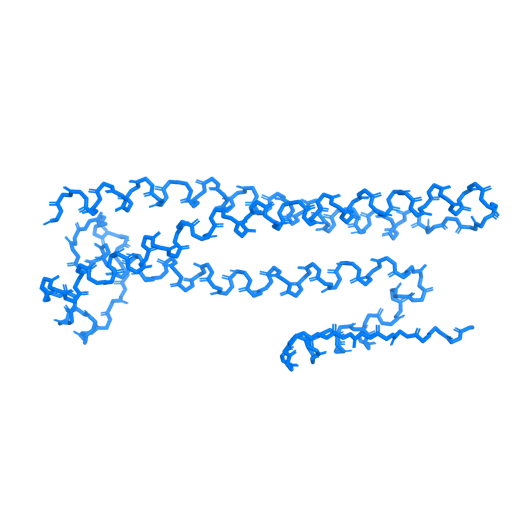04 4.442 -24.579 1.00 83.44 92 LEU A N 1
ATOM 756 C CA . LEU A 1 92 ? 12.211 5.790 -24.034 1.00 83.44 92 LEU A CA 1
ATOM 757 C C . LEU A 1 92 ? 10.775 6.008 -23.547 1.00 83.44 92 LEU A C 1
ATOM 759 O O . LEU A 1 92 ? 10.569 6.503 -22.443 1.00 83.44 92 LEU A O 1
ATOM 763 N N . LYS A 1 93 ? 9.770 5.574 -24.322 1.00 86.31 93 LYS A N 1
ATOM 764 C CA . LYS A 1 93 ? 8.363 5.630 -23.891 1.00 86.31 93 LYS A CA 1
ATOM 765 C C . LYS A 1 93 ? 8.118 4.831 -22.612 1.00 86.31 93 LYS A C 1
ATOM 767 O O . LYS A 1 93 ? 7.398 5.306 -21.738 1.00 86.31 93 LYS A O 1
ATOM 772 N N . GLN A 1 94 ? 8.703 3.638 -22.498 1.00 85.62 94 GLN A N 1
ATOM 773 C CA . GLN A 1 94 ? 8.535 2.799 -21.313 1.00 85.62 94 GLN A CA 1
ATOM 774 C C . GLN A 1 94 ? 9.255 3.397 -20.094 1.00 85.62 94 GLN A C 1
ATOM 776 O O . GLN A 1 94 ? 8.647 3.499 -19.035 1.00 85.62 94 GLN A O 1
ATOM 781 N N . LEU A 1 95 ? 10.489 3.886 -20.264 1.00 83.62 95 LEU A N 1
ATOM 782 C CA . LEU A 1 95 ? 11.248 4.597 -19.229 1.00 83.62 95 LEU A CA 1
ATOM 783 C C . LEU A 1 95 ? 10.489 5.823 -18.705 1.00 83.62 95 LEU A C 1
ATOM 785 O O . LEU A 1 95 ? 10.336 5.975 -17.494 1.00 83.62 95 LEU A O 1
ATOM 789 N N . HIS A 1 96 ? 9.969 6.663 -19.604 1.00 84.31 96 HIS A N 1
ATOM 790 C CA . HIS A 1 96 ? 9.206 7.851 -19.228 1.00 84.31 96 HIS A CA 1
ATOM 791 C C . HIS A 1 96 ? 7.877 7.494 -18.546 1.00 84.31 96 HIS A C 1
ATOM 793 O O . HIS A 1 96 ? 7.510 8.099 -17.541 1.00 84.31 96 HIS A O 1
ATOM 799 N N . GLY A 1 97 ? 7.177 6.468 -19.042 1.00 86.94 97 GLY A N 1
ATOM 800 C CA . GLY A 1 97 ? 5.963 5.952 -18.409 1.00 86.94 97 GLY A CA 1
ATOM 801 C C . GLY A 1 97 ? 6.211 5.460 -16.980 1.00 86.94 97 GLY A C 1
ATOM 802 O O . GLY A 1 97 ? 5.475 5.838 -16.069 1.00 86.94 97 GLY A O 1
ATOM 803 N N . SER A 1 98 ? 7.277 4.685 -16.763 1.00 85.44 98 SER A N 1
ATOM 804 C CA . SER A 1 98 ? 7.681 4.242 -15.425 1.00 85.44 98 SER A CA 1
ATOM 805 C C . SER A 1 98 ? 8.069 5.420 -14.527 1.00 85.44 98 SER A C 1
ATOM 807 O O . SER A 1 98 ? 7.670 5.433 -13.368 1.00 85.44 98 SER A O 1
ATOM 809 N N . GLN A 1 99 ? 8.735 6.456 -15.052 1.00 83.94 99 GLN A N 1
ATOM 810 C CA . GLN A 1 99 ? 9.072 7.659 -14.279 1.00 83.94 99 GLN A CA 1
ATOM 811 C C . GLN A 1 99 ? 7.826 8.416 -13.792 1.00 83.94 99 GLN A C 1
ATOM 813 O O . GLN A 1 99 ? 7.767 8.847 -12.638 1.00 83.94 99 GLN A O 1
ATOM 818 N N . ILE A 1 100 ? 6.803 8.560 -14.641 1.00 86.62 100 ILE A N 1
ATOM 819 C CA . ILE A 1 100 ? 5.524 9.173 -14.243 1.00 86.62 100 ILE A CA 1
ATOM 820 C C . ILE A 1 100 ? 4.866 8.347 -13.131 1.00 86.62 100 ILE A C 1
ATOM 822 O O . ILE A 1 100 ? 4.398 8.902 -12.136 1.00 86.62 100 ILE A O 1
ATOM 826 N N . GLN A 1 101 ? 4.854 7.019 -13.270 1.00 88.38 101 GLN A N 1
ATOM 827 C CA . GLN A 1 101 ? 4.267 6.129 -12.267 1.00 88.38 101 GLN A CA 1
ATOM 828 C C . GLN A 1 101 ? 5.031 6.162 -10.937 1.00 88.38 101 GLN A C 1
ATOM 830 O O . GLN A 1 101 ? 4.398 6.208 -9.886 1.00 88.38 101 GLN A O 1
ATOM 835 N N . LEU A 1 102 ? 6.363 6.218 -10.972 1.00 84.44 102 LEU A N 1
ATOM 836 C CA . LEU A 1 102 ? 7.213 6.400 -9.794 1.00 84.44 102 LEU A CA 1
ATOM 837 C C . LEU A 1 102 ? 6.995 7.767 -9.124 1.00 84.44 102 LEU A C 1
ATOM 839 O O . LEU A 1 102 ? 6.948 7.867 -7.902 1.00 84.44 102 LEU A O 1
ATOM 843 N N . SER A 1 103 ? 6.778 8.826 -9.903 1.00 83.81 103 SER A N 1
ATOM 844 C CA . SER A 1 103 ? 6.438 10.143 -9.344 1.00 83.81 103 SER A CA 1
ATOM 845 C C . SER A 1 103 ? 5.082 10.105 -8.630 1.00 83.81 103 SER A C 1
ATOM 847 O O . SER A 1 103 ? 4.919 10.636 -7.530 1.00 83.81 103 SER A O 1
ATOM 849 N N . HIS A 1 104 ? 4.104 9.421 -9.229 1.00 88.06 104 HIS A N 1
ATOM 850 C CA . HIS A 1 104 ? 2.795 9.199 -8.621 1.00 88.06 104 HIS A CA 1
ATOM 851 C C . HIS A 1 104 ? 2.879 8.317 -7.363 1.00 88.06 104 HIS A C 1
ATOM 853 O O . HIS A 1 104 ? 2.156 8.563 -6.397 1.00 88.06 104 HIS A O 1
ATOM 859 N N . LEU A 1 105 ? 3.797 7.346 -7.329 1.00 86.44 105 LEU A N 1
ATOM 860 C CA . LEU A 1 105 ? 4.031 6.456 -6.187 1.00 86.44 105 LEU A CA 1
ATOM 861 C C . LEU A 1 105 ? 4.346 7.234 -4.908 1.00 86.44 105 LEU A C 1
ATOM 863 O O . LEU A 1 105 ? 3.768 6.941 -3.863 1.00 86.44 105 LEU A O 1
ATOM 867 N N . VAL A 1 106 ? 5.173 8.278 -4.996 1.00 84.00 106 VAL A N 1
ATOM 868 C CA . VAL A 1 106 ? 5.498 9.145 -3.849 1.00 84.00 106 VAL A CA 1
ATOM 869 C C . VAL A 1 106 ? 4.246 9.815 -3.274 1.00 84.00 106 VAL A C 1
ATOM 871 O O . VAL A 1 106 ? 4.095 9.923 -2.057 1.00 84.00 106 VAL A O 1
ATOM 874 N N . ILE A 1 107 ? 3.330 10.264 -4.135 1.00 88.19 107 ILE A N 1
ATOM 875 C CA . ILE A 1 107 ? 2.080 10.911 -3.713 1.00 88.19 107 ILE A CA 1
ATOM 876 C C . ILE A 1 107 ? 1.161 9.891 -3.033 1.00 88.19 107 ILE A C 1
ATOM 878 O O . ILE A 1 107 ? 0.621 10.166 -1.960 1.00 88.19 107 ILE A O 1
ATOM 882 N N . VAL A 1 108 ? 1.015 8.707 -3.633 1.00 89.06 108 VAL A N 1
ATOM 883 C CA . VAL A 1 108 ? 0.177 7.625 -3.099 1.00 89.06 108 VAL A CA 1
ATOM 884 C C . VAL A 1 108 ? 0.682 7.163 -1.732 1.00 89.06 108 VAL A C 1
ATOM 886 O O . VAL A 1 108 ? -0.113 7.056 -0.803 1.00 89.06 108 VAL A O 1
ATOM 889 N N . LEU A 1 109 ? 1.992 6.967 -1.572 1.00 88.06 109 LEU A N 1
ATOM 890 C CA . LEU A 1 109 ? 2.612 6.596 -0.297 1.00 88.06 109 LEU A CA 1
ATOM 891 C C . LEU A 1 109 ? 2.336 7.621 0.805 1.00 88.06 109 LEU A C 1
ATOM 893 O O . LEU A 1 109 ? 1.893 7.251 1.891 1.00 88.06 109 LEU A O 1
ATOM 897 N N . LYS A 1 110 ? 2.510 8.916 0.512 1.00 89.06 110 LYS A N 1
ATOM 898 C CA . LYS A 1 110 ? 2.188 9.995 1.460 1.00 89.06 110 LYS A CA 1
ATOM 899 C C . LYS A 1 110 ? 0.720 9.969 1.880 1.00 89.06 110 LYS A C 1
ATOM 901 O O . LYS A 1 110 ? 0.414 10.208 3.046 1.00 89.06 110 LYS A O 1
ATOM 906 N N . PHE A 1 111 ? -0.191 9.693 0.946 1.00 90.19 111 PHE A N 1
ATOM 907 C CA . PHE A 1 111 ? -1.614 9.578 1.256 1.00 90.19 111 PHE A CA 1
ATOM 908 C C . PHE A 1 111 ? -1.914 8.354 2.128 1.00 90.19 111 PHE A C 1
ATOM 910 O O . PHE A 1 111 ? -2.644 8.477 3.106 1.00 90.19 111 PHE A O 1
ATOM 917 N N . LEU A 1 112 ? -1.339 7.193 1.806 1.00 89.56 112 LEU A N 1
ATOM 918 C CA . LEU A 1 112 ? -1.549 5.959 2.567 1.00 89.56 112 LEU A CA 1
ATOM 919 C C . LEU A 1 112 ? -0.990 6.056 3.990 1.00 89.56 112 LEU A C 1
ATOM 921 O O . LEU A 1 112 ? -1.660 5.623 4.923 1.00 89.56 112 LEU A O 1
ATOM 925 N N . LEU A 1 113 ? 0.177 6.682 4.171 1.00 90.56 113 LEU A N 1
ATOM 926 C CA . LEU A 1 113 ? 0.733 6.962 5.498 1.00 90.56 113 LEU A CA 1
ATOM 927 C C . LEU A 1 113 ? -0.204 7.863 6.306 1.00 90.56 113 LEU A C 1
ATOM 929 O O . LEU A 1 113 ? -0.584 7.510 7.417 1.00 90.56 113 LEU A O 1
ATOM 933 N N . ARG A 1 114 ? -0.663 8.976 5.714 1.00 91.44 114 ARG A N 1
ATOM 934 C CA . ARG A 1 114 ? -1.638 9.874 6.355 1.00 91.44 114 ARG A CA 1
ATOM 935 C C . ARG A 1 114 ? -2.943 9.169 6.708 1.00 91.44 114 ARG A C 1
ATOM 937 O O . ARG A 1 114 ? -3.510 9.453 7.754 1.00 91.44 114 ARG A O 1
ATOM 944 N N . LEU A 1 115 ? -3.420 8.267 5.852 1.00 89.12 115 LEU A N 1
ATOM 945 C CA . LEU A 1 115 ? -4.611 7.469 6.125 1.00 89.12 115 LEU A CA 1
ATOM 946 C C . LEU A 1 115 ? -4.388 6.524 7.313 1.00 89.12 115 LEU A C 1
ATOM 948 O O . LEU A 1 115 ? -5.248 6.450 8.183 1.00 89.12 115 LEU A O 1
ATOM 952 N N . GLY A 1 116 ? -3.241 5.842 7.370 1.00 88.94 116 GLY A N 1
ATOM 953 C CA . GLY A 1 116 ? -2.869 4.997 8.505 1.00 88.94 116 GLY A CA 1
ATOM 954 C C . GLY A 1 116 ? -2.833 5.788 9.813 1.00 88.94 116 GLY A C 1
ATOM 955 O O . GLY A 1 116 ? -3.498 5.407 10.775 1.00 88.94 116 GLY A O 1
ATOM 956 N N . THR A 1 117 ? -2.147 6.935 9.827 1.00 90.38 117 THR A N 1
ATOM 957 C CA . THR A 1 117 ? -2.111 7.843 10.985 1.00 90.38 117 THR A CA 1
ATOM 958 C C . THR A 1 117 ? -3.511 8.313 11.378 1.00 90.38 117 THR A C 1
ATOM 960 O O . THR A 1 117 ? -3.879 8.235 12.547 1.00 90.38 117 THR A O 1
ATOM 963 N N . PHE A 1 118 ? -4.337 8.705 10.406 1.00 90.44 118 PHE A N 1
ATOM 964 C CA . PHE A 1 118 ? -5.728 9.079 10.655 1.00 90.44 118 PHE A CA 1
ATOM 965 C C . PHE A 1 118 ? -6.529 7.941 11.304 1.00 90.44 118 PHE A C 1
ATOM 967 O O . PHE A 1 118 ? -7.320 8.194 12.207 1.00 90.44 118 PHE A O 1
ATOM 974 N N . CYS A 1 119 ? -6.342 6.686 10.884 1.00 89.00 119 CYS A N 1
ATOM 975 C CA . CYS A 1 119 ? -7.038 5.548 11.488 1.00 89.00 119 CYS A CA 1
ATOM 976 C C . CYS A 1 119 ? -6.663 5.349 12.966 1.00 89.00 119 CYS A C 1
ATOM 978 O O . CYS A 1 119 ? -7.544 5.047 13.775 1.00 89.00 119 CYS A O 1
ATOM 980 N N . VAL A 1 120 ? -5.390 5.554 13.320 1.00 88.12 120 VAL A N 1
ATOM 981 C CA . VAL A 1 120 ? -4.899 5.538 14.711 1.00 88.12 120 VAL A CA 1
ATOM 982 C C . VAL A 1 120 ? -5.552 6.669 15.509 1.00 88.12 120 VAL A C 1
ATOM 984 O O . VAL A 1 120 ? -6.195 6.414 16.525 1.00 88.12 120 VAL A O 1
ATOM 987 N N . GLU A 1 121 ? -5.466 7.906 15.017 1.00 90.50 121 GLU A N 1
ATOM 988 C CA . GLU A 1 121 ? -6.021 9.095 15.680 1.00 90.50 121 GLU A CA 1
ATOM 989 C C . GLU A 1 121 ? -7.542 9.006 15.864 1.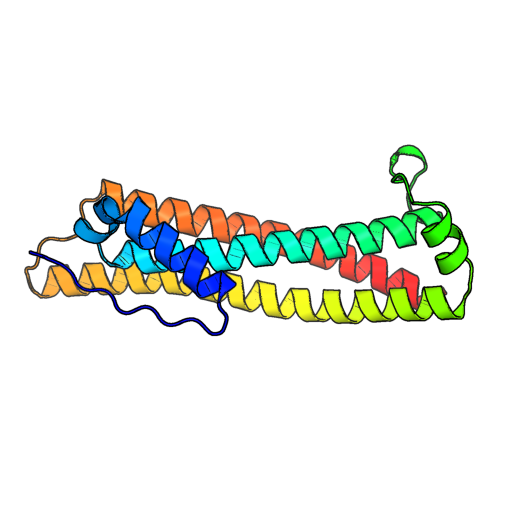00 90.50 121 GLU A C 1
ATOM 991 O O . GLU A 1 121 ? -8.062 9.277 16.947 1.00 90.50 121 GLU A O 1
ATOM 996 N N . ALA A 1 122 ? -8.266 8.571 14.829 1.00 88.75 122 ALA A N 1
ATOM 997 C CA . ALA A 1 122 ? -9.714 8.399 14.875 1.00 88.75 122 ALA A CA 1
ATOM 998 C C . ALA A 1 122 ? -10.127 7.317 15.880 1.00 88.75 122 ALA A C 1
ATOM 1000 O O . ALA A 1 122 ? -11.121 7.484 16.588 1.00 88.75 122 ALA A O 1
ATOM 1001 N N . THR A 1 123 ? -9.363 6.225 15.969 1.00 87.31 123 THR A N 1
ATOM 1002 C CA . THR A 1 123 ? -9.603 5.160 16.951 1.00 87.31 123 THR A CA 1
ATOM 1003 C C . THR A 1 123 ? -9.458 5.701 18.371 1.00 87.31 123 THR A C 1
ATOM 1005 O O . THR A 1 123 ? -10.370 5.534 19.182 1.00 87.31 123 THR A O 1
ATOM 1008 N N . THR A 1 124 ? -8.372 6.429 18.648 1.00 89.19 124 THR A N 1
ATOM 1009 C CA . THR A 1 124 ? -8.133 7.069 19.948 1.00 89.19 124 THR A CA 1
ATOM 1010 C C . THR A 1 124 ? -9.246 8.054 20.308 1.00 89.19 124 THR A C 1
ATOM 1012 O O . THR A 1 124 ? -9.847 7.937 21.377 1.00 89.19 124 THR A O 1
ATOM 1015 N N . ALA A 1 125 ? -9.593 8.969 19.398 1.00 90.31 125 ALA A N 1
ATOM 1016 C CA . ALA A 1 125 ? -10.613 9.990 19.639 1.00 90.31 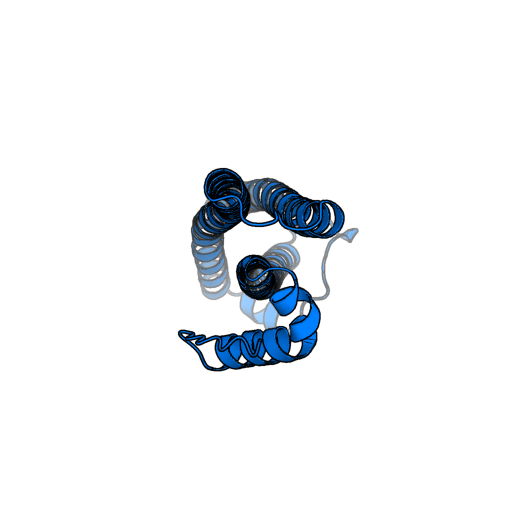125 ALA A CA 1
ATOM 1017 C C . ALA A 1 125 ? -11.998 9.385 19.929 1.00 90.31 125 ALA A C 1
ATOM 1019 O O . ALA A 1 125 ? -12.727 9.858 20.804 1.00 90.31 125 ALA A O 1
ATOM 1020 N N . VAL A 1 126 ? -12.369 8.310 19.223 1.00 88.81 126 VAL A N 1
ATOM 1021 C CA . VAL A 1 126 ? -13.639 7.614 19.463 1.00 88.81 126 VAL A CA 1
ATOM 1022 C C . VAL A 1 126 ? -13.644 6.927 20.831 1.00 88.81 126 VAL A C 1
ATOM 1024 O O . VAL A 1 126 ? -14.647 7.013 21.541 1.00 88.81 126 VAL A O 1
ATOM 1027 N N . GLU A 1 127 ? -12.554 6.277 21.243 1.00 87.94 127 GLU A N 1
ATOM 1028 C CA . GLU A 1 127 ? -12.464 5.633 22.563 1.00 87.94 127 GLU A CA 1
ATOM 1029 C C . GLU A 1 127 ? -12.451 6.640 23.725 1.00 87.94 127 GLU A C 1
ATOM 1031 O O . GLU A 1 127 ? -13.046 6.388 24.781 1.00 87.94 127 GLU A O 1
ATOM 1036 N N . GLU A 1 128 ? -11.822 7.800 23.541 1.00 90.38 128 GLU A N 1
ATOM 1037 C CA . GLU A 1 128 ? -11.868 8.910 24.497 1.00 90.38 128 GLU A CA 1
ATOM 1038 C C . GLU A 1 128 ? -13.287 9.459 24.649 1.00 90.38 128 GLU A C 1
ATOM 1040 O O . GLU A 1 128 ? -13.786 9.559 25.774 1.00 90.38 128 GLU A O 1
ATOM 1045 N N . LEU A 1 129 ? -13.976 9.724 23.533 1.00 90.75 129 LEU A N 1
ATOM 1046 C CA . LEU A 1 129 ? -15.357 10.206 23.541 1.00 90.75 129 LEU A CA 1
ATOM 1047 C C . LEU A 1 129 ? -16.306 9.195 24.196 1.00 90.75 129 LEU A C 1
ATOM 1049 O O . LEU A 1 129 ? -17.150 9.577 25.007 1.00 90.75 129 LEU A O 1
ATOM 1053 N N . ARG A 1 130 ? -16.150 7.896 23.901 1.00 88.12 130 ARG A N 1
ATOM 1054 C CA . ARG A 1 130 ? -16.912 6.829 24.573 1.00 88.12 130 ARG A CA 1
ATOM 1055 C C . ARG A 1 130 ? -16.709 6.877 26.083 1.00 88.12 130 ARG A C 1
ATOM 1057 O O . ARG A 1 130 ? -17.694 6.857 26.818 1.00 88.12 130 ARG A O 1
ATOM 1064 N N . GLY A 1 131 ? -15.456 6.985 26.530 1.00 87.69 131 GLY A N 1
ATOM 1065 C CA . GLY A 1 131 ? -15.121 7.109 27.947 1.00 87.69 131 GLY A CA 1
ATOM 1066 C C . GLY A 1 131 ? -15.748 8.343 28.599 1.00 87.69 131 GLY A C 1
ATOM 1067 O O . GLY A 1 131 ? -16.330 8.227 29.675 1.00 87.69 131 GLY A O 1
ATOM 1068 N N . GLY A 1 132 ? -15.694 9.498 27.929 1.00 91.12 132 GLY A N 1
ATOM 1069 C CA . GLY A 1 132 ? -16.301 10.745 28.406 1.00 91.12 132 GLY A CA 1
ATOM 1070 C C . GLY A 1 132 ? -17.830 10.695 28.502 1.00 91.12 132 GLY A C 1
ATOM 1071 O O . GLY A 1 132 ? -18.410 11.323 29.382 1.00 91.12 132 GLY A O 1
ATOM 1072 N N . LEU A 1 133 ? -18.485 9.902 27.650 1.00 92.62 133 LEU A N 1
ATOM 1073 C CA . LEU A 1 133 ? -19.934 9.667 27.676 1.00 92.62 133 LEU A CA 1
ATOM 1074 C C . LEU A 1 133 ? -20.358 8.545 28.645 1.00 92.62 133 LEU A C 1
ATOM 1076 O O . LEU A 1 133 ? -21.532 8.179 28.676 1.00 92.62 133 LEU A O 1
ATOM 1080 N N . GLY A 1 134 ? -19.425 7.956 29.402 1.00 89.06 134 GLY A N 1
ATOM 1081 C CA . GLY A 1 134 ? -19.702 6.821 30.290 1.00 89.06 134 GLY A CA 1
ATOM 1082 C C . GLY A 1 134 ? -20.044 5.520 29.553 1.00 89.06 134 GLY A C 1
ATOM 1083 O O . GLY A 1 134 ? -20.528 4.568 30.167 1.00 89.06 134 GLY A O 1
ATOM 1084 N N . LEU A 1 135 ? -19.802 5.455 28.239 1.00 86.38 135 LEU A N 1
ATOM 1085 C CA . LEU A 1 135 ? -19.981 4.241 27.452 1.00 86.38 135 LEU A CA 1
ATOM 1086 C C . LEU A 1 135 ? -18.799 3.290 27.683 1.00 86.38 135 LEU A C 1
ATOM 1088 O O . LEU A 1 135 ? -17.656 3.734 27.821 1.00 86.38 135 LEU A O 1
ATOM 1092 N N . PRO A 1 136 ? -19.032 1.966 27.671 1.00 82.88 136 PRO A N 1
ATOM 1093 C CA . PRO A 1 136 ? -17.949 1.006 27.813 1.00 82.88 136 PRO A CA 1
ATOM 1094 C C . PRO A 1 136 ? -16.960 1.165 26.655 1.00 82.88 136 PRO A C 1
ATOM 1096 O O . PRO A 1 136 ? -17.350 1.127 25.484 1.00 82.88 136 PRO A O 1
ATOM 1099 N N . LYS A 1 137 ? -15.678 1.334 26.979 1.00 83.44 137 LYS A N 1
ATOM 1100 C CA . LYS A 1 137 ? -14.599 1.321 25.986 1.00 83.44 137 LYS A CA 1
ATOM 1101 C C . LYS A 1 137 ? -14.520 -0.033 25.286 1.00 83.44 137 LYS A C 1
ATOM 1103 O O . LYS A 1 137 ? -14.964 -1.053 25.827 1.00 83.44 137 LYS A O 1
ATOM 1108 N N . THR A 1 138 ? -13.943 -0.048 24.091 1.00 84.19 138 THR A N 1
ATOM 1109 C CA . THR A 1 138 ? -13.592 -1.301 23.425 1.00 84.19 138 THR A CA 1
ATOM 1110 C C . THR A 1 138 ? -12.663 -2.108 24.337 1.00 84.19 138 THR A C 1
ATOM 1112 O O . THR A 1 138 ? -11.848 -1.569 25.087 1.00 84.19 138 THR A O 1
ATOM 1115 N N . LYS A 1 139 ? -12.799 -3.438 24.329 1.00 85.19 139 LYS A N 1
ATOM 1116 C CA . LYS A 1 139 ? -11.913 -4.304 25.116 1.00 85.19 139 LYS A CA 1
ATOM 1117 C C . LYS A 1 139 ? -10.465 -4.045 24.690 1.00 85.19 139 LYS A C 1
ATOM 1119 O O . LYS A 1 139 ? -10.169 -4.124 23.500 1.00 85.19 139 LYS A O 1
ATOM 1124 N N . LYS A 1 140 ? -9.558 -3.864 25.657 1.00 84.00 140 LYS A N 1
ATOM 1125 C CA . LYS A 1 140 ? -8.126 -3.593 25.409 1.00 84.00 140 LYS A CA 1
ATOM 1126 C C . LYS A 1 140 ? -7.468 -4.539 24.397 1.00 84.00 140 LYS A C 1
ATOM 1128 O O . LYS A 1 140 ? -6.578 -4.129 23.671 1.00 84.00 140 LYS A O 1
ATOM 1133 N N . SER A 1 141 ? -7.897 -5.803 24.325 1.00 84.56 141 SER A N 1
ATOM 1134 C CA . SER A 1 141 ? -7.380 -6.758 23.334 1.00 84.56 141 SER A CA 1
ATOM 1135 C C . SER A 1 141 ? -7.749 -6.397 21.891 1.00 84.56 141 SER A C 1
ATOM 1137 O O . SER A 1 141 ? -6.945 -6.601 20.993 1.00 84.56 141 SER A O 1
ATOM 1139 N N . HIS A 1 142 ? -8.958 -5.879 21.665 1.00 82.12 142 HIS A N 1
ATOM 1140 C CA . HIS A 1 142 ? -9.433 -5.471 20.339 1.00 82.12 142 HIS A CA 1
ATOM 1141 C C . HIS A 1 142 ? -8.847 -4.130 19.922 1.00 82.12 142 HIS A C 1
ATOM 1143 O O . HIS A 1 142 ? -8.430 -3.973 18.781 1.00 82.12 142 HIS A O 1
ATOM 1149 N N . GLU A 1 143 ? -8.757 -3.206 20.875 1.00 81.81 143 GLU A N 1
ATOM 1150 C CA . GLU A 1 143 ? -8.036 -1.948 20.716 1.00 81.81 143 GLU A CA 1
ATOM 1151 C C . GLU A 1 143 ? -6.583 -2.214 20.300 1.00 81.81 143 GLU A C 1
ATOM 1153 O O . GLU A 1 143 ? -6.164 -1.801 19.223 1.00 81.81 143 GLU A O 1
ATOM 1158 N N . LYS A 1 144 ? -5.855 -3.022 21.080 1.00 85.06 144 LYS A N 1
ATOM 1159 C CA . LYS A 1 144 ? -4.478 -3.417 20.770 1.00 85.06 144 LYS A CA 1
ATOM 1160 C C . LYS A 1 144 ? -4.350 -4.048 19.381 1.00 85.06 144 LYS A C 1
ATOM 1162 O O . LYS A 1 144 ? -3.462 -3.669 18.632 1.00 85.06 144 LYS A O 1
ATOM 1167 N N . MET A 1 145 ? -5.256 -4.954 19.015 1.00 85.06 145 MET A N 1
ATOM 1168 C CA . MET A 1 145 ? -5.246 -5.589 17.695 1.00 85.06 145 MET A CA 1
ATOM 1169 C C . MET A 1 145 ? -5.415 -4.575 16.551 1.00 85.06 145 MET A C 1
ATOM 1171 O O . MET A 1 145 ? -4.758 -4.709 15.525 1.00 85.06 145 MET A O 1
ATOM 1175 N N . LEU A 1 146 ? -6.284 -3.570 16.708 1.00 82.94 146 LEU A N 1
ATOM 1176 C CA . LEU A 1 146 ? -6.481 -2.510 15.711 1.00 82.94 146 LEU A CA 1
ATOM 1177 C C . LEU A 1 146 ? -5.242 -1.621 15.566 1.00 82.94 146 LEU A C 1
ATOM 1179 O O . LEU A 1 146 ? -4.850 -1.300 14.440 1.00 82.94 146 LEU A O 1
ATOM 1183 N N . PHE A 1 147 ? -4.621 -1.254 16.689 1.00 86.38 147 PHE A N 1
ATOM 1184 C CA . PHE A 1 147 ? -3.389 -0.469 16.691 1.00 86.38 147 PHE A CA 1
ATOM 1185 C C . PHE A 1 147 ? -2.235 -1.243 16.060 1.00 86.38 147 PHE A C 1
ATOM 1187 O O . PHE A 1 147 ? -1.672 -0.763 15.084 1.00 86.38 147 PHE A O 1
ATOM 1194 N N . GLU A 1 148 ? -1.955 -2.466 16.518 1.00 88.25 148 GLU A N 1
ATOM 1195 C CA . GLU A 1 148 ? -0.865 -3.295 15.983 1.00 88.25 148 GLU A CA 1
ATOM 1196 C C . GLU A 1 148 ? -1.023 -3.548 14.478 1.00 88.25 148 GLU A C 1
ATOM 1198 O O . GLU A 1 148 ? -0.051 -3.486 13.728 1.00 88.25 148 GLU A O 1
ATOM 1203 N N . HIS A 1 149 ? -2.254 -3.790 14.016 1.00 85.56 149 HIS A N 1
ATOM 1204 C CA . HIS A 1 149 ? -2.551 -3.964 12.592 1.00 85.56 149 HIS A CA 1
ATOM 1205 C C . HIS A 1 149 ? -2.232 -2.701 11.785 1.00 85.56 149 HIS A C 1
ATOM 1207 O O . HIS A 1 149 ? -1.590 -2.767 10.738 1.00 85.56 149 HIS A O 1
ATOM 1213 N N . THR A 1 150 ? -2.629 -1.535 12.297 1.00 86.12 150 THR A N 1
ATOM 1214 C CA . THR A 1 150 ? -2.400 -0.248 11.627 1.00 86.12 150 THR A CA 1
ATOM 1215 C C . THR A 1 150 ? -0.922 0.156 11.658 1.00 86.12 150 THR A C 1
ATOM 1217 O O . THR A 1 150 ? -0.384 0.587 10.640 1.00 86.12 150 THR A O 1
ATOM 1220 N N . GLU A 1 151 ? -0.235 -0.037 12.783 1.00 88.12 151 GLU A N 1
ATOM 1221 C CA . GLU A 1 151 ? 1.200 0.231 12.939 1.00 88.12 151 GLU A CA 1
ATOM 1222 C C . GLU A 1 151 ? 2.048 -0.668 12.039 1.00 88.12 151 GLU A C 1
ATOM 1224 O O . GLU A 1 151 ? 2.956 -0.188 11.357 1.00 88.12 151 GLU A O 1
ATOM 1229 N N . PHE A 1 152 ? 1.713 -1.959 11.963 1.00 88.00 152 PHE A N 1
ATOM 1230 C CA . PHE A 1 152 ? 2.354 -2.884 11.033 1.00 88.00 152 PHE A CA 1
ATOM 1231 C C . PHE A 1 152 ? 2.266 -2.374 9.590 1.00 88.00 152 PHE A C 1
ATOM 1233 O O . PHE A 1 152 ? 3.235 -2.453 8.830 1.00 88.00 152 PHE A O 1
ATOM 1240 N N . PHE A 1 153 ? 1.127 -1.804 9.201 1.00 85.50 153 PHE A N 1
ATOM 1241 C CA . PHE A 1 153 ? 0.967 -1.238 7.869 1.00 85.50 153 PHE A CA 1
ATO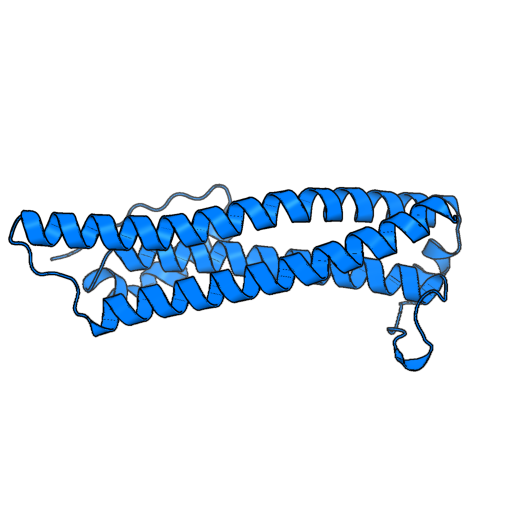M 1242 C C . PHE A 1 153 ? 1.746 0.040 7.636 1.00 85.50 153 PHE A C 1
ATOM 1244 O O . PHE A 1 153 ? 2.356 0.169 6.574 1.00 85.50 153 PHE A O 1
ATOM 1251 N N . ILE A 1 154 ? 1.753 0.953 8.604 1.00 87.38 154 ILE A N 1
ATOM 1252 C CA . ILE A 1 154 ? 2.560 2.172 8.530 1.00 87.38 154 ILE A CA 1
ATOM 1253 C C . ILE A 1 154 ? 4.028 1.789 8.320 1.00 87.38 154 ILE A C 1
ATOM 1255 O O . ILE A 1 154 ? 4.627 2.218 7.338 1.00 87.38 154 ILE A O 1
ATOM 1259 N N . SER A 1 155 ? 4.550 0.860 9.124 1.00 88.62 155 SER A N 1
ATOM 1260 C CA . SER A 1 155 ? 5.929 0.375 8.996 1.00 88.62 155 SER A CA 1
ATOM 1261 C C . SER A 1 155 ? 6.227 -0.218 7.609 1.00 88.62 155 SER A C 1
ATOM 1263 O O . SER A 1 155 ? 7.273 0.041 7.005 1.00 88.62 155 SER A O 1
ATOM 1265 N N . ARG A 1 156 ? 5.288 -0.984 7.034 1.00 86.12 156 ARG A N 1
ATOM 1266 C CA . ARG A 1 156 ? 5.446 -1.511 5.669 1.00 86.12 156 ARG A CA 1
ATOM 1267 C C . ARG A 1 156 ? 5.443 -0.417 4.599 1.00 86.12 156 ARG A C 1
ATOM 1269 O O . ARG A 1 156 ? 6.143 -0.568 3.596 1.00 86.12 156 ARG A O 1
ATOM 1276 N N . LEU A 1 157 ? 4.645 0.635 4.772 1.00 86.69 157 LEU A N 1
ATOM 1277 C CA . LEU A 1 157 ? 4.586 1.770 3.849 1.00 86.69 157 LEU A CA 1
ATOM 1278 C C . LEU A 1 157 ? 5.858 2.617 3.918 1.00 86.69 157 LEU A C 1
ATOM 1280 O O . LEU A 1 157 ? 6.373 2.990 2.868 1.00 86.69 157 LEU A O 1
ATOM 1284 N N . GLU A 1 158 ? 6.395 2.850 5.115 1.00 87.88 158 GLU A N 1
ATOM 1285 C CA . GLU A 1 158 ? 7.683 3.525 5.323 1.00 87.88 158 GLU A CA 1
ATOM 1286 C C . GLU A 1 158 ? 8.812 2.756 4.625 1.00 87.88 158 GLU A C 1
ATOM 1288 O O . GLU A 1 158 ? 9.511 3.301 3.774 1.00 87.88 158 GLU A O 1
ATOM 1293 N N . SER A 1 159 ? 8.897 1.438 4.840 1.00 85.81 159 SER A N 1
ATOM 1294 C CA . SER A 1 159 ? 9.888 0.605 4.143 1.00 85.81 159 SER A CA 1
ATOM 1295 C C . SER A 1 159 ? 9.717 0.622 2.616 1.00 85.81 159 SER A C 1
ATOM 1297 O O . SER A 1 159 ? 10.693 0.538 1.863 1.00 85.81 159 SER A O 1
ATOM 1299 N N . ALA A 1 160 ? 8.478 0.709 2.122 1.00 83.50 160 ALA A N 1
ATOM 1300 C CA . ALA A 1 160 ? 8.221 0.846 0.693 1.00 83.50 160 ALA A CA 1
ATOM 1301 C C . ALA A 1 160 ? 8.634 2.217 0.157 1.00 83.50 160 ALA A C 1
ATOM 1303 O O . ALA A 1 160 ? 9.088 2.283 -0.983 1.00 83.50 160 ALA A O 1
ATOM 1304 N N . GLN A 1 161 ? 8.493 3.275 0.954 1.00 84.56 161 GLN A N 1
ATOM 1305 C CA . GLN A 1 161 ? 8.915 4.625 0.609 1.00 84.56 161 GLN A CA 1
ATOM 1306 C C . GLN A 1 161 ? 10.428 4.716 0.448 1.00 84.56 161 GLN A C 1
ATOM 1308 O O . GLN A 1 161 ? 10.879 5.223 -0.577 1.00 84.56 161 GLN A O 1
ATOM 1313 N N . ASP A 1 162 ? 11.193 4.150 1.379 1.00 82.19 162 ASP A N 1
ATOM 1314 C CA . ASP A 1 162 ? 12.657 4.138 1.294 1.00 82.19 162 ASP A CA 1
ATOM 1315 C C . ASP A 1 162 ? 13.131 3.424 0.022 1.00 82.19 162 ASP A C 1
ATOM 1317 O O . ASP A 1 162 ? 13.938 3.942 -0.751 1.00 82.19 162 ASP A O 1
ATOM 1321 N N . LYS A 1 163 ? 12.551 2.251 -0.260 1.00 78.75 163 LYS A N 1
ATOM 1322 C CA . LYS A 1 163 ? 12.852 1.488 -1.482 1.00 78.75 163 LYS A CA 1
ATOM 1323 C C . LYS A 1 163 ? 12.392 2.207 -2.748 1.00 78.75 163 LYS A C 1
ATOM 1325 O O . LYS A 1 163 ? 13.047 2.119 -3.778 1.00 78.75 163 LYS A O 1
ATOM 1330 N N . ALA A 1 164 ? 11.247 2.885 -2.707 1.00 80.31 164 ALA A N 1
ATOM 1331 C CA . ALA A 1 164 ? 10.751 3.648 -3.846 1.00 80.31 164 ALA A CA 1
ATOM 1332 C C . ALA A 1 164 ? 11.687 4.812 -4.177 1.00 80.31 164 ALA A C 1
ATOM 1334 O O . ALA A 1 164 ? 11.930 5.063 -5.353 1.00 80.31 164 ALA A O 1
ATOM 1335 N N . GLN A 1 165 ? 12.229 5.481 -3.158 1.00 81.62 165 GLN A N 1
ATOM 1336 C CA . GLN A 1 165 ? 13.163 6.586 -3.326 1.00 81.62 165 GLN A CA 1
ATOM 1337 C C . GLN A 1 165 ? 14.466 6.127 -3.998 1.00 81.62 165 GLN A C 1
ATOM 1339 O O . GLN A 1 165 ? 14.883 6.735 -4.981 1.00 81.62 165 GLN A O 1
ATOM 1344 N N . GLU A 1 166 ? 15.034 4.997 -3.562 1.00 81.81 166 GLU A N 1
ATOM 1345 C CA . GLU A 1 166 ? 16.203 4.381 -4.214 1.00 81.81 166 GLU A CA 1
ATOM 1346 C C . GLU A 1 166 ? 15.929 4.050 -5.690 1.00 81.81 166 GLU A C 1
ATOM 1348 O O . GLU A 1 166 ? 16.711 4.405 -6.575 1.00 81.81 166 GLU A O 1
ATOM 1353 N N . VAL A 1 167 ? 14.775 3.441 -5.983 1.00 78.69 167 VAL A N 1
ATOM 1354 C CA . VAL A 1 167 ? 14.378 3.117 -7.361 1.00 78.69 167 VAL A CA 1
ATOM 1355 C C . VAL A 1 167 ? 14.170 4.376 -8.208 1.00 78.69 167 VAL A C 1
ATOM 1357 O O . VAL A 1 167 ? 14.558 4.380 -9.374 1.00 78.69 167 VAL A O 1
ATOM 1360 N N . ILE A 1 168 ? 13.589 5.444 -7.653 1.00 80.12 168 ILE A N 1
ATOM 1361 C CA . ILE A 1 168 ? 13.411 6.732 -8.343 1.00 80.12 168 ILE A CA 1
ATOM 1362 C C . ILE A 1 168 ? 14.761 7.325 -8.733 1.00 80.12 168 ILE A C 1
ATOM 1364 O O . ILE A 1 168 ? 14.945 7.710 -9.886 1.00 80.12 168 ILE A O 1
ATOM 1368 N N . GLU A 1 169 ? 15.702 7.381 -7.795 1.00 81.19 169 GLU A N 1
ATOM 1369 C CA . GLU A 1 169 ? 17.034 7.943 -8.026 1.00 81.19 169 GLU A CA 1
ATOM 1370 C C . GLU A 1 169 ? 17.784 7.148 -9.095 1.00 81.19 169 GLU A C 1
ATOM 1372 O O . GLU A 1 169 ? 18.298 7.720 -10.062 1.00 81.19 169 GLU A O 1
ATOM 1377 N N . ARG A 1 170 ? 17.756 5.815 -8.984 1.00 76.50 170 ARG A N 1
ATOM 1378 C CA . ARG A 1 170 ? 18.353 4.905 -9.963 1.00 76.50 170 ARG A CA 1
ATOM 1379 C C . ARG A 1 170 ? 17.726 5.074 -11.347 1.00 76.50 170 ARG A C 1
ATOM 1381 O O . ARG A 1 170 ? 18.452 5.206 -12.329 1.00 76.50 170 ARG A O 1
ATOM 1388 N N . HIS A 1 171 ? 16.399 5.137 -11.439 1.00 76.12 171 HIS A N 1
ATOM 1389 C CA . HIS A 1 171 ? 15.676 5.288 -12.708 1.00 76.12 171 HIS A CA 1
ATOM 1390 C C . HIS A 1 171 ? 15.889 6.668 -13.346 1.00 76.12 171 HIS A C 1
ATOM 1392 O O . HIS A 1 171 ? 16.007 6.780 -14.565 1.00 76.12 171 HIS A O 1
ATOM 1398 N N . GLN A 1 172 ? 16.010 7.727 -12.543 1.00 76.25 172 GLN A N 1
ATOM 1399 C CA . GLN A 1 172 ? 16.280 9.079 -13.035 1.00 76.25 172 GLN A CA 1
ATOM 1400 C C . GLN A 1 172 ? 17.686 9.205 -13.636 1.00 76.25 172 GLN A C 1
ATOM 1402 O O . GLN A 1 172 ? 17.847 9.837 -14.681 1.00 76.25 172 GLN A O 1
ATOM 1407 N N . ILE A 1 173 ? 18.689 8.551 -13.040 1.00 74.00 173 ILE A N 1
ATOM 1408 C CA . ILE A 1 173 ? 20.028 8.434 -13.639 1.00 74.00 173 ILE A CA 1
ATOM 1409 C C . ILE A 1 173 ? 19.931 7.757 -15.011 1.00 74.00 173 ILE A C 1
ATOM 1411 O O . ILE A 1 173 ? 20.515 8.239 -15.976 1.00 74.00 173 ILE A O 1
ATOM 1415 N N . GLN A 1 174 ? 19.147 6.685 -15.130 1.00 68.81 174 GLN A N 1
ATOM 1416 C CA . GLN A 1 174 ? 18.996 5.954 -16.391 1.00 68.81 174 GLN A CA 1
ATOM 1417 C C . GLN A 1 174 ? 18.342 6.799 -17.487 1.00 68.81 174 GLN A C 1
ATOM 1419 O O . GLN A 1 174 ? 18.789 6.762 -18.629 1.00 68.81 174 GLN A O 1
ATOM 1424 N N . VAL A 1 175 ? 17.318 7.589 -17.154 1.00 69.25 175 VAL A N 1
ATOM 1425 C CA . VAL A 1 175 ? 16.689 8.516 -18.110 1.00 69.25 175 VAL A CA 1
ATOM 1426 C C . VAL A 1 175 ? 17.678 9.576 -18.606 1.00 69.25 175 VAL A C 1
ATOM 1428 O O . VAL A 1 175 ? 17.606 9.954 -19.767 1.00 69.25 175 VAL A O 1
ATOM 1431 N N . ASN A 1 176 ? 18.603 10.035 -17.760 1.00 66.81 176 ASN A N 1
ATOM 1432 C CA . ASN A 1 176 ? 19.566 11.083 -18.115 1.00 66.81 176 ASN A CA 1
ATOM 1433 C C . ASN A 1 176 ? 20.773 10.580 -18.930 1.00 66.81 176 ASN A C 1
ATOM 1435 O O . ASN A 1 176 ? 21.501 11.399 -19.489 1.00 66.81 176 ASN A O 1
ATOM 1439 N N . VAL A 1 177 ? 21.024 9.266 -18.956 1.00 63.78 177 VAL A N 1
ATOM 1440 C CA . VAL A 1 177 ? 22.190 8.646 -19.622 1.00 63.78 177 VAL A CA 1
ATOM 1441 C C . VAL A 1 177 ? 21.817 7.980 -20.961 1.00 63.78 177 VAL A C 1
ATOM 1443 O O . VAL A 1 177 ? 22.707 7.653 -21.747 1.00 63.78 177 VAL A O 1
ATOM 1446 N N . VAL A 1 178 ? 20.521 7.780 -21.235 1.00 54.28 178 VAL A N 1
ATOM 1447 C CA . VAL A 1 178 ? 19.981 7.254 -22.510 1.00 54.28 178 VAL A CA 1
ATOM 1448 C C . VAL A 1 178 ? 19.696 8.388 -23.487 1.00 54.28 178 VAL A C 1
ATOM 1450 O O . VAL A 1 178 ? 19.991 8.185 -24.687 1.00 54.28 178 VAL A O 1
#

pLDDT: mean 84.84, std 6.71, range [48.81, 92.62]

Secondary structure (DSSP, 8-state):
---------SSHHHHHHHHHHHHHTHHHHHH-TTHHHHHHHHHHHHHHHHHHHHHHHHHHHHHHHHT-S-GGG-----HHHHHHHHSHHHHHHHHHHHHHHHHHHHHHHHHHHHHHHHHHHHHHHHHHHHHHTTPPPPPHHHHHHHHHHHHHHHHHHHHHHHHHHHHHHHHHHHHHH-

InterPro domains:
  IPR045861 CorA, cytoplasmic domain [SSF143865] (10-118)